Protein AF-A0A7S4N198-F1 (afdb_monomer_lite)

InterPro domains:
  IPR001278 Arginine-tRNA ligase [PTHR11956] (1-159)
  IPR014729 Rossmann-like alpha/beta/alpha sandwich fold [G3DSA:3.40.50.620] (1-160)
  IPR035684 Arginyl-tRNA synthetase, catalytic core domain [PF00750] (1-158)

Organism: NCBI:txid72548

Structure (mmCIF, N/CA/C/O backbone):
data_AF-A0A7S4N198-F1
#
_entry.id   AF-A0A7S4N198-F1
#
loop_
_atom_site.group_PDB
_atom_site.id
_atom_site.type_symbol
_atom_site.label_atom_id
_atom_site.label_alt_id
_atom_site.label_comp_id
_atom_site.label_asym_id
_atom_site.label_entity_id
_atom_site.label_seq_id
_atom_site.pdbx_PDB_ins_code
_atom_site.Cartn_x
_atom_site.Cartn_y
_atom_site.Cartn_z
_atom_site.occupancy
_atom_site.B_iso_or_equiv
_atom_site.auth_seq_id
_atom_site.auth_comp_id
_atom_site.auth_asym_id
_atom_site.auth_atom_id
_atom_site.pdbx_PDB_model_num
ATOM 1 N N . ASP A 1 1 ? 10.876 -10.807 -20.375 1.00 84.06 1 ASP A N 1
ATOM 2 C CA . ASP A 1 1 ? 10.892 -11.276 -18.979 1.00 84.06 1 ASP A CA 1
ATOM 3 C C . ASP A 1 1 ? 10.870 -10.056 -18.069 1.00 84.06 1 ASP A C 1
ATOM 5 O O . ASP A 1 1 ? 11.772 -9.226 -18.156 1.00 84.06 1 ASP A O 1
ATOM 9 N N . LEU A 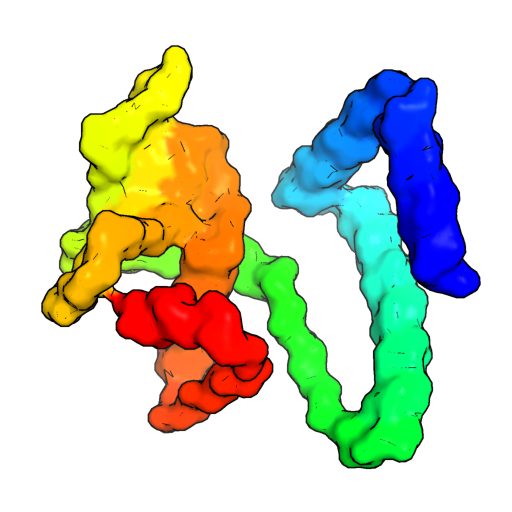1 2 ? 9.813 -9.916 -17.265 1.00 87.19 2 LEU A N 1
ATOM 10 C CA . LEU A 1 2 ? 9.607 -8.767 -16.384 1.00 87.19 2 LEU A CA 1
ATOM 11 C C . LEU A 1 2 ? 10.606 -8.741 -15.215 1.00 87.19 2 LEU A C 1
ATOM 13 O O . LEU A 1 2 ? 11.028 -7.664 -14.799 1.00 87.19 2 LEU A O 1
ATOM 17 N N . GLN A 1 3 ? 11.046 -9.905 -14.722 1.00 88.62 3 GLN A N 1
ATOM 18 C CA . GLN A 1 3 ? 12.033 -9.963 -13.639 1.00 88.62 3 GLN A CA 1
ATOM 19 C C . GLN A 1 3 ? 13.395 -9.448 -14.098 1.00 88.62 3 GLN A C 1
ATOM 21 O O . GLN A 1 3 ? 14.054 -8.704 -13.371 1.00 88.62 3 GLN A O 1
ATOM 26 N N . GLN A 1 4 ? 13.814 -9.815 -15.312 1.00 91.94 4 GLN A N 1
ATOM 27 C CA . GLN A 1 4 ? 15.054 -9.298 -15.878 1.00 91.94 4 GLN A CA 1
ATOM 28 C C . GLN A 1 4 ? 14.976 -7.784 -16.100 1.00 91.94 4 GLN A C 1
ATOM 30 O O . GLN A 1 4 ? 15.879 -7.074 -15.670 1.00 91.94 4 GLN A O 1
ATOM 35 N N . PHE A 1 5 ? 13.864 -7.292 -16.658 1.00 92.50 5 PHE A N 1
ATOM 36 C CA . PHE A 1 5 ? 13.633 -5.856 -16.838 1.00 92.50 5 PHE A CA 1
ATOM 37 C C . PHE A 1 5 ? 13.736 -5.080 -15.514 1.00 92.50 5 PHE A C 1
ATOM 39 O O . PHE A 1 5 ? 14.409 -4.054 -15.453 1.00 92.50 5 PHE A O 1
ATOM 46 N N . TYR A 1 6 ? 13.138 -5.599 -14.434 1.00 92.00 6 TYR A N 1
ATOM 47 C CA . TYR A 1 6 ? 13.246 -5.003 -13.100 1.00 92.00 6 TYR A CA 1
ATOM 48 C C . TYR A 1 6 ? 14.693 -4.967 -12.585 1.00 92.00 6 TYR A C 1
ATOM 50 O O . TYR A 1 6 ? 15.138 -3.940 -12.074 1.00 92.00 6 TYR A O 1
ATOM 58 N N . ARG A 1 7 ? 15.449 -6.064 -12.736 1.00 93.81 7 ARG A N 1
ATOM 59 C CA . ARG A 1 7 ? 16.858 -6.125 -12.305 1.00 93.81 7 ARG A CA 1
ATOM 60 C C . ARG A 1 7 ? 17.740 -5.146 -13.075 1.00 93.81 7 ARG A C 1
ATOM 62 O O . ARG A 1 7 ? 18.572 -4.480 -12.463 1.00 93.81 7 ARG A O 1
ATOM 69 N N . ASP A 1 8 ? 17.536 -5.040 -14.383 1.00 95.25 8 ASP A N 1
ATOM 70 C CA . ASP A 1 8 ? 18.296 -4.123 -15.231 1.00 95.25 8 ASP A CA 1
ATOM 71 C C . ASP A 1 8 ? 17.980 -2.666 -14.872 1.00 95.25 8 ASP A C 1
ATOM 73 O O . ASP A 1 8 ? 18.898 -1.873 -14.663 1.00 95.25 8 ASP A O 1
ATOM 77 N N . ALA A 1 9 ? 16.698 -2.329 -14.695 1.00 93.94 9 ALA A N 1
ATOM 78 C CA . ALA A 1 9 ? 16.278 -1.001 -14.253 1.00 93.94 9 ALA A CA 1
ATOM 79 C C . ALA A 1 9 ? 16.832 -0.650 -12.864 1.00 93.94 9 ALA A C 1
ATOM 81 O O . ALA A 1 9 ? 17.303 0.467 -12.657 1.00 93.94 9 ALA A O 1
ATOM 82 N N . LYS A 1 10 ? 16.832 -1.603 -11.922 1.00 94.12 10 LYS A N 1
ATOM 83 C CA . LYS A 1 10 ? 17.399 -1.409 -10.581 1.00 94.12 10 LYS A CA 1
ATOM 84 C C . LYS A 1 10 ? 18.898 -1.123 -10.635 1.00 94.12 10 LYS A C 1
ATOM 86 O O . LYS A 1 10 ? 19.364 -0.225 -9.945 1.00 94.12 10 LYS A O 1
ATOM 91 N N . LYS A 1 11 ? 19.638 -1.834 -11.486 1.00 95.94 11 LYS A N 1
ATOM 92 C CA . LYS A 1 11 ? 21.067 -1.581 -11.679 1.00 95.94 11 LYS A CA 1
ATOM 93 C C . LYS A 1 11 ? 21.325 -0.164 -12.197 1.00 95.94 11 LYS A C 1
ATOM 95 O O . LYS A 1 11 ? 22.145 0.544 -11.631 1.00 95.94 11 LYS A O 1
ATOM 100 N N . VAL A 1 12 ? 20.591 0.269 -13.225 1.00 96.00 12 VAL A N 1
ATOM 101 C CA . VAL A 1 12 ? 20.716 1.641 -13.751 1.00 96.00 12 VAL A CA 1
ATOM 102 C C . VAL A 1 12 ? 20.336 2.674 -12.685 1.00 96.00 12 VAL A C 1
ATOM 104 O O . VAL A 1 12 ? 21.009 3.688 -12.558 1.00 96.00 12 VAL A O 1
ATOM 107 N N . PHE A 1 13 ? 19.307 2.404 -11.879 1.00 95.38 13 PHE A N 1
ATOM 108 C CA . PHE A 1 13 ? 18.903 3.274 -10.773 1.00 95.38 13 PHE A CA 1
ATOM 109 C C . PHE A 1 13 ? 19.986 3.452 -9.703 1.00 95.38 13 PHE A C 1
ATOM 111 O O . PHE A 1 13 ? 20.104 4.538 -9.140 1.00 95.38 13 PHE A O 1
ATOM 118 N N . ASP A 1 14 ? 20.756 2.404 -9.413 1.00 93.81 14 ASP A N 1
ATOM 119 C CA . ASP A 1 14 ? 21.831 2.460 -8.420 1.00 93.81 14 ASP A CA 1
ATOM 120 C C . ASP A 1 14 ? 23.117 3.097 -8.984 1.00 93.81 14 ASP A C 1
ATOM 122 O O . ASP A 1 14 ? 23.843 3.754 -8.238 1.00 93.81 14 ASP A O 1
ATOM 126 N N . ASP A 1 15 ? 23.375 2.940 -10.288 1.00 96.06 15 ASP A N 1
ATOM 127 C CA . ASP A 1 15 ? 24.608 3.393 -10.949 1.00 96.06 15 ASP A CA 1
ATOM 128 C C . ASP A 1 15 ? 24.511 4.819 -11.552 1.00 96.06 15 ASP A C 1
ATOM 130 O O . ASP A 1 15 ? 25.542 5.471 -11.741 1.00 96.06 15 ASP A O 1
ATOM 134 N N . ASP A 1 16 ? 23.309 5.322 -11.870 1.00 96.62 16 ASP A N 1
ATOM 135 C CA . ASP A 1 16 ? 23.086 6.606 -12.559 1.00 96.62 16 ASP A CA 1
ATOM 136 C C . ASP A 1 16 ? 22.158 7.553 -11.767 1.00 96.62 16 ASP A C 1
ATOM 138 O O . ASP A 1 16 ? 20.934 7.399 -11.718 1.00 96.62 16 ASP A O 1
ATOM 142 N N . GLU A 1 17 ? 22.743 8.612 -11.197 1.00 95.62 17 GLU A N 1
ATOM 143 C CA . GLU A 1 17 ? 22.018 9.644 -10.442 1.00 95.62 17 GLU A CA 1
ATOM 144 C C . GLU A 1 17 ? 21.035 10.462 -11.303 1.00 95.62 17 GLU A C 1
ATOM 146 O O . GLU A 1 17 ? 20.002 10.919 -10.801 1.00 95.62 17 GLU A O 1
ATOM 151 N N . ALA A 1 18 ? 21.292 10.633 -12.606 1.00 96.00 18 ALA A N 1
ATOM 152 C CA . ALA A 1 18 ? 20.347 11.300 -13.501 1.00 96.00 18 ALA A CA 1
ATOM 153 C C . ALA A 1 18 ? 19.116 10.418 -13.739 1.00 96.00 18 ALA A C 1
ATOM 155 O O . ALA A 1 18 ? 17.985 10.905 -13.651 1.00 96.00 18 ALA A O 1
ATOM 156 N N . PHE A 1 19 ? 19.322 9.117 -13.966 1.00 95.50 19 PHE A N 1
ATOM 157 C CA . PHE A 1 19 ? 18.228 8.153 -14.077 1.00 95.50 19 PHE A CA 1
ATOM 158 C C . PHE A 1 19 ? 17.416 8.074 -12.783 1.00 95.50 19 PHE A C 1
ATOM 160 O O . PHE A 1 19 ? 16.188 8.102 -12.821 1.00 95.50 19 PHE A O 1
ATOM 167 N N . LYS A 1 20 ? 18.083 8.045 -11.629 1.00 95.12 20 LYS A N 1
ATOM 168 C CA . LYS A 1 20 ? 17.442 8.047 -10.311 1.00 95.12 20 LYS A CA 1
ATOM 169 C C . LYS A 1 20 ? 16.553 9.267 -10.094 1.00 95.12 20 LYS A C 1
ATOM 171 O O . LYS A 1 20 ? 15.417 9.124 -9.640 1.00 95.12 20 LYS A O 1
ATOM 176 N N . LYS A 1 21 ? 17.026 10.460 -10.470 1.00 94.81 21 LYS A N 1
ATOM 177 C CA . LYS A 1 21 ? 16.207 11.676 -10.422 1.00 94.81 21 LYS A CA 1
ATOM 178 C C . LYS A 1 21 ? 14.972 11.551 -11.318 1.00 94.81 21 LYS A C 1
ATOM 180 O O . LYS A 1 21 ? 13.871 11.847 -10.864 1.00 94.81 21 LYS A O 1
ATOM 185 N N . VAL A 1 22 ? 15.143 11.085 -12.557 1.00 94.81 22 VAL A N 1
ATOM 186 C CA . VAL A 1 22 ? 14.021 10.866 -13.485 1.00 94.81 22 VAL A CA 1
ATOM 187 C C . VAL A 1 22 ? 13.029 9.858 -12.907 1.00 94.81 22 VAL A C 1
ATOM 189 O O . VAL A 1 22 ? 11.836 10.127 -12.907 1.00 94.81 22 VAL A O 1
ATOM 192 N N . ALA A 1 23 ? 13.497 8.743 -12.348 1.00 94.12 23 ALA A N 1
ATOM 193 C CA . ALA A 1 23 ? 12.638 7.732 -11.739 1.00 94.12 23 ALA A CA 1
ATOM 194 C C . ALA A 1 23 ? 11.803 8.298 -10.577 1.00 94.12 23 ALA A C 1
ATOM 196 O O . ALA A 1 23 ? 10.610 8.012 -10.488 1.00 94.12 23 ALA A O 1
ATOM 197 N N . HIS A 1 24 ? 12.390 9.140 -9.719 1.00 91.38 24 HIS A N 1
ATOM 198 C CA . HIS A 1 24 ? 11.637 9.842 -8.675 1.00 91.38 24 HIS A CA 1
ATOM 199 C C . HIS A 1 24 ? 10.598 10.813 -9.253 1.00 91.38 24 HIS A C 1
ATOM 201 O O . HIS A 1 24 ? 9.455 10.821 -8.795 1.00 91.38 24 HIS A O 1
ATOM 207 N N . ASP A 1 25 ? 10.967 11.587 -10.276 1.00 92.75 25 ASP A N 1
ATOM 208 C CA . ASP A 1 25 ? 10.056 12.518 -10.947 1.00 92.75 25 ASP A CA 1
ATOM 209 C C . ASP A 1 25 ? 8.875 11.770 -11.613 1.00 92.75 25 ASP A C 1
ATOM 211 O O . ASP A 1 25 ? 7.732 12.224 -11.538 1.00 92.75 25 ASP A O 1
ATOM 215 N N . GLU A 1 26 ? 9.111 10.595 -12.208 1.00 93.94 26 GLU A N 1
ATOM 216 C CA . GLU A 1 26 ? 8.066 9.752 -12.813 1.00 93.94 26 GLU A CA 1
ATOM 217 C C . GLU A 1 26 ? 7.082 9.181 -11.780 1.00 93.94 26 GLU A C 1
ATOM 219 O O . GLU A 1 26 ? 5.884 9.101 -12.055 1.00 93.94 26 GLU A O 1
ATOM 224 N N . VAL A 1 27 ? 7.532 8.851 -10.563 1.00 90.31 27 VAL A N 1
ATOM 225 C CA . VAL A 1 27 ? 6.620 8.446 -9.474 1.00 90.31 27 VAL A CA 1
ATOM 226 C C . VAL A 1 27 ? 5.662 9.584 -9.123 1.00 90.31 27 VAL A C 1
ATOM 228 O O . VAL A 1 27 ? 4.458 9.355 -8.990 1.00 90.31 27 VAL A O 1
ATOM 231 N N . VAL A 1 28 ? 6.170 10.817 -9.032 1.00 87.88 28 VAL A N 1
ATOM 232 C CA . VAL A 1 28 ? 5.340 11.999 -8.755 1.00 87.88 28 VAL A CA 1
ATOM 233 C C . VAL A 1 28 ? 4.341 12.238 -9.887 1.00 87.88 28 VAL A C 1
ATOM 235 O O . VAL A 1 28 ? 3.171 12.504 -9.618 1.00 87.88 28 VAL A O 1
ATOM 238 N N . LYS A 1 29 ? 4.756 12.098 -11.152 1.00 91.88 29 LYS A N 1
ATOM 239 C CA . LYS A 1 29 ? 3.848 12.216 -12.305 1.00 91.88 29 LYS A CA 1
ATOM 240 C C . LYS A 1 29 ? 2.759 11.148 -12.297 1.00 91.88 29 LYS A C 1
ATOM 242 O O . LYS A 1 29 ? 1.590 11.474 -12.502 1.00 91.88 29 LYS A O 1
ATOM 247 N N . LEU A 1 30 ? 3.116 9.894 -12.018 1.00 92.06 30 LEU A N 1
ATOM 248 C CA . LEU A 1 30 ? 2.162 8.791 -11.925 1.00 92.06 30 LEU A CA 1
ATOM 249 C C . LEU A 1 30 ? 1.114 9.055 -10.833 1.00 92.06 30 LEU A C 1
ATOM 251 O O . LEU A 1 30 ? -0.086 8.937 -11.094 1.00 92.06 30 LEU A O 1
ATOM 255 N N . GLN A 1 31 ? 1.557 9.477 -9.645 1.00 84.19 31 GLN A N 1
ATOM 256 C CA . GLN A 1 31 ? 0.681 9.852 -8.528 1.00 84.19 31 GLN A CA 1
ATOM 257 C C . GLN A 1 31 ? -0.175 11.087 -8.846 1.00 84.19 31 GLN A C 1
ATOM 259 O O . GLN A 1 31 ? -1.354 11.123 -8.501 1.00 84.19 31 GLN A O 1
ATOM 264 N N . GLY A 1 32 ? 0.389 12.065 -9.559 1.00 85.44 32 GLY A N 1
ATOM 265 C CA . GLY A 1 32 ? -0.308 13.256 -10.053 1.00 85.44 32 GLY A CA 1
ATOM 266 C C . GLY A 1 32 ? -1.286 12.985 -11.200 1.00 85.44 32 GLY A C 1
ATOM 267 O O . GLY A 1 32 ? -2.015 13.883 -11.613 1.00 85.44 32 GLY A O 1
ATOM 268 N N . GLY A 1 33 ? -1.327 11.753 -11.704 1.00 88.31 33 GLY A N 1
ATOM 269 C CA . GLY A 1 33 ? -2.281 11.312 -12.707 1.00 88.31 33 GLY A CA 1
ATOM 270 C C . GLY A 1 33 ? -1.903 11.604 -14.153 1.00 88.31 33 GLY A C 1
ATOM 271 O O . GLY A 1 33 ? -2.779 11.606 -15.019 1.00 88.31 33 GLY A O 1
ATOM 272 N N . ASP A 1 34 ? -0.617 11.819 -14.423 1.00 94.75 34 ASP A N 1
ATOM 273 C CA . ASP A 1 34 ? -0.110 12.036 -15.772 1.00 94.75 34 ASP A CA 1
ATOM 274 C C . ASP A 1 34 ? -0.472 10.874 -16.712 1.00 94.75 34 ASP A C 1
ATOM 276 O O . ASP A 1 34 ? -0.235 9.699 -16.416 1.00 94.75 34 ASP A O 1
ATOM 280 N N . GLY A 1 35 ? -1.040 11.209 -17.872 1.00 94.38 35 GLY A N 1
ATOM 281 C CA . GLY A 1 35 ? -1.556 10.219 -18.816 1.00 94.38 35 GLY A CA 1
ATOM 282 C C . GLY A 1 35 ? -0.469 9.327 -19.417 1.00 94.38 35 GLY A C 1
ATOM 283 O O . GLY A 1 35 ? -0.697 8.132 -19.600 1.00 94.38 35 GLY A O 1
ATOM 284 N N . SER A 1 36 ? 0.721 9.874 -19.684 1.00 94.62 36 SER A N 1
ATOM 285 C CA . SER A 1 36 ? 1.828 9.101 -20.261 1.00 94.62 36 SER A CA 1
ATOM 286 C C . SER A 1 36 ? 2.426 8.123 -19.250 1.00 94.62 36 SER A C 1
ATOM 288 O O . SER A 1 36 ? 2.646 6.953 -19.569 1.00 94.62 36 SER A O 1
ATOM 290 N N . SER A 1 37 ? 2.567 8.571 -18.004 1.00 94.50 37 SER A N 1
ATOM 291 C CA . SER A 1 37 ? 3.048 7.768 -16.880 1.00 94.50 37 SER A CA 1
ATOM 292 C C . SER A 1 37 ? 2.069 6.636 -16.562 1.00 94.50 37 SER A C 1
ATOM 294 O O . SER A 1 37 ? 2.471 5.480 -16.428 1.00 94.50 37 SER A O 1
ATOM 296 N N . ARG A 1 38 ? 0.760 6.933 -16.519 1.00 93.69 38 ARG A N 1
ATOM 297 C CA . ARG A 1 38 ? -0.298 5.925 -16.325 1.00 93.69 38 ARG A CA 1
ATOM 298 C C . ARG A 1 38 ? -0.355 4.911 -17.459 1.00 93.69 38 ARG A C 1
ATOM 300 O O . ARG A 1 38 ? -0.560 3.729 -17.196 1.00 93.69 38 ARG A O 1
ATOM 307 N N . TYR A 1 39 ? -0.159 5.351 -18.701 1.00 95.31 39 TYR A N 1
ATOM 308 C CA . TYR A 1 39 ? -0.096 4.444 -19.843 1.00 95.31 39 TYR A CA 1
ATOM 309 C C . TYR A 1 39 ? 1.080 3.469 -19.707 1.00 95.31 39 TYR A C 1
ATOM 311 O O . TYR A 1 39 ? 0.878 2.259 -19.781 1.00 95.31 39 TYR A O 1
ATOM 319 N N . ALA A 1 40 ? 2.287 3.975 -19.436 1.00 94.94 40 ALA A N 1
ATOM 320 C CA . ALA A 1 40 ? 3.469 3.138 -19.236 1.00 94.94 40 ALA A CA 1
ATOM 321 C C . ALA A 1 40 ? 3.292 2.154 -18.065 1.00 94.94 40 ALA A C 1
ATOM 323 O O . ALA A 1 40 ? 3.588 0.967 -18.205 1.00 94.94 40 ALA A O 1
ATOM 324 N N . TRP A 1 41 ? 2.747 2.624 -16.940 1.00 95.38 41 TRP A N 1
ATOM 325 C CA . TRP A 1 41 ? 2.402 1.784 -15.792 1.00 95.38 41 TRP A CA 1
ATOM 326 C C . TRP A 1 41 ? 1.418 0.667 -16.164 1.00 95.38 41 TRP A C 1
ATOM 328 O O . TRP A 1 41 ? 1.670 -0.496 -15.853 1.00 95.38 41 TRP A O 1
ATOM 338 N N . GLY A 1 42 ? 0.349 0.993 -16.898 1.00 94.56 42 GLY A N 1
ATOM 339 C CA . GLY A 1 42 ? -0.640 0.013 -17.350 1.00 94.56 42 GLY A CA 1
ATOM 340 C C . GLY A 1 42 ? -0.015 -1.101 -18.190 1.00 94.56 42 GLY A C 1
ATOM 341 O O . GLY A 1 42 ? -0.277 -2.272 -17.941 1.00 94.56 42 GLY A O 1
ATOM 342 N N . GLN A 1 43 ? 0.898 -0.758 -19.106 1.00 95.12 43 GLN A N 1
ATOM 343 C CA . GLN A 1 43 ? 1.619 -1.753 -19.909 1.00 95.12 43 GLN A CA 1
ATOM 344 C C . GLN A 1 43 ? 2.478 -2.695 -19.052 1.00 95.12 43 GLN A C 1
ATOM 346 O O . GLN A 1 43 ? 2.517 -3.899 -19.306 1.00 95.12 43 GLN A O 1
ATOM 351 N N . ILE A 1 44 ? 3.146 -2.174 -18.018 1.00 94.56 44 ILE A N 1
ATOM 352 C CA . ILE A 1 44 ? 3.922 -2.995 -17.077 1.00 94.56 44 ILE A CA 1
ATOM 353 C C . ILE A 1 44 ? 2.993 -3.953 -16.318 1.00 94.56 44 ILE A C 1
ATOM 355 O O . ILE A 1 44 ? 3.296 -5.145 -16.203 1.00 94.56 44 ILE A O 1
ATOM 359 N N . CYS A 1 45 ? 1.851 -3.456 -15.837 1.00 94.69 45 CYS A N 1
ATOM 360 C CA . CYS A 1 45 ? 0.842 -4.272 -15.168 1.00 94.69 45 CYS A CA 1
ATOM 361 C C . CYS A 1 45 ? 0.286 -5.367 -16.084 1.00 94.69 45 CYS A C 1
ATOM 363 O O . CYS A 1 45 ? 0.187 -6.511 -15.652 1.00 94.69 45 CYS A O 1
ATOM 365 N N . ASP A 1 46 ? -0.013 -5.065 -17.346 1.00 94.50 46 ASP A N 1
ATOM 366 C CA . ASP A 1 46 ? -0.566 -6.036 -18.296 1.00 94.50 46 ASP A CA 1
ATOM 367 C C . ASP A 1 46 ? 0.414 -7.171 -18.606 1.00 94.50 46 ASP A C 1
ATOM 369 O O . ASP A 1 46 ? 0.024 -8.341 -18.661 1.00 94.50 46 ASP A O 1
ATOM 373 N N . VAL A 1 47 ? 1.707 -6.856 -18.733 1.00 94.56 47 VAL A N 1
ATOM 374 C CA . VAL A 1 47 ? 2.756 -7.878 -18.860 1.00 94.56 47 VAL A CA 1
ATOM 375 C C . VAL A 1 47 ? 2.820 -8.743 -17.599 1.00 94.56 47 VAL A C 1
ATOM 377 O O . VAL A 1 47 ? 2.908 -9.965 -17.701 1.00 94.56 47 VAL A O 1
ATOM 380 N N . SER A 1 48 ? 2.733 -8.132 -16.415 1.00 94.38 48 SER A N 1
ATOM 381 C CA . SER A 1 48 ? 2.721 -8.846 -15.133 1.00 94.38 48 SER A CA 1
ATOM 382 C C . SER A 1 48 ? 1.523 -9.799 -15.016 1.00 94.38 48 SER A C 1
ATOM 384 O O . SER A 1 48 ? 1.698 -10.981 -14.715 1.00 94.38 48 SER A O 1
ATOM 386 N N . ARG A 1 49 ? 0.315 -9.325 -15.349 1.00 94.62 49 ARG A N 1
ATOM 387 C CA . ARG A 1 49 ? -0.925 -10.122 -15.370 1.00 94.62 49 ARG A CA 1
ATOM 388 C C . ARG A 1 49 ? -0.809 -11.328 -16.289 1.00 94.62 49 ARG A C 1
ATOM 390 O O . ARG A 1 49 ? -1.156 -12.432 -15.883 1.00 94.62 49 ARG A O 1
ATOM 397 N N . CYS A 1 50 ? -0.264 -11.142 -17.494 1.00 93.25 50 CYS A N 1
ATOM 398 C CA . CYS A 1 50 ? -0.041 -12.240 -18.434 1.00 93.25 50 CYS A CA 1
ATOM 399 C C . CYS A 1 50 ? 0.861 -13.342 -17.855 1.00 93.25 50 CYS A C 1
ATOM 401 O O . CYS A 1 50 ? 0.645 -14.520 -18.138 1.00 93.25 50 CYS A O 1
ATOM 403 N N . GLU A 1 51 ? 1.883 -12.990 -17.071 1.00 92.94 51 GLU A N 1
ATOM 404 C CA . GLU A 1 51 ? 2.767 -13.978 -16.441 1.00 92.94 51 GLU A CA 1
ATOM 405 C C . GLU A 1 51 ? 2.114 -14.657 -15.230 1.00 92.94 51 GLU A C 1
ATOM 407 O O . GLU A 1 51 ? 2.223 -15.878 -15.087 1.00 92.94 51 GLU A O 1
ATOM 412 N N . PHE A 1 52 ? 1.386 -13.910 -14.395 1.00 94.06 52 PHE A N 1
ATOM 413 C CA . PHE A 1 52 ? 0.651 -14.478 -13.261 1.00 94.06 52 PHE A CA 1
ATOM 414 C C . PHE A 1 52 ? -0.490 -15.399 -13.696 1.00 94.06 52 PHE A C 1
ATOM 416 O O . PHE A 1 52 ? -0.665 -16.462 -13.102 1.00 94.06 52 PHE A O 1
ATOM 423 N N . GLU A 1 53 ? -1.200 -15.073 -14.777 1.00 94.81 53 GLU A N 1
ATOM 424 C CA . GLU A 1 53 ? -2.291 -15.903 -15.295 1.00 94.81 53 GLU A CA 1
ATOM 425 C C . GLU A 1 53 ? -1.808 -17.305 -15.689 1.00 94.81 53 GLU A C 1
ATOM 427 O O . GLU A 1 53 ? -2.487 -18.297 -15.435 1.00 94.81 53 GLU A O 1
ATOM 432 N N . LYS A 1 54 ? -0.579 -17.439 -16.207 1.00 95.06 54 LYS A N 1
ATOM 433 C CA . LYS A 1 54 ? 0.019 -18.761 -16.475 1.00 95.06 54 LYS A CA 1
ATOM 434 C C . LYS A 1 54 ? 0.165 -19.591 -15.198 1.00 95.06 54 LYS A C 1
ATOM 436 O O . LYS A 1 54 ? 0.057 -20.815 -15.252 1.00 95.06 54 LYS A O 1
ATOM 441 N N . ILE A 1 55 ? 0.452 -18.950 -14.065 1.00 96.06 55 ILE A N 1
ATOM 442 C CA . ILE A 1 55 ? 0.571 -19.610 -12.761 1.00 96.06 55 ILE A CA 1
ATOM 443 C C . ILE A 1 55 ? -0.822 -19.980 -12.249 1.00 96.06 55 ILE A C 1
ATOM 445 O O . ILE A 1 55 ? -1.038 -21.136 -11.886 1.00 96.06 55 ILE A O 1
ATOM 449 N N . TYR A 1 56 ? -1.767 -19.039 -12.273 1.00 97.06 56 TYR A N 1
ATOM 450 C CA . TYR A 1 56 ? -3.137 -19.262 -11.807 1.00 97.06 56 TYR A CA 1
ATOM 451 C C . TYR A 1 56 ? -3.841 -20.360 -12.601 1.00 97.06 56 TYR A C 1
ATOM 453 O O . TYR A 1 56 ? -4.353 -21.301 -12.000 1.00 97.06 56 TYR A O 1
ATOM 461 N N . SER A 1 57 ? -3.747 -20.330 -13.932 1.00 96.50 57 SER A N 1
ATOM 462 C CA . SER A 1 57 ? -4.281 -21.370 -14.816 1.00 96.50 57 SER A CA 1
ATOM 463 C C . SER A 1 57 ? -3.703 -22.759 -14.514 1.00 96.50 57 SER A C 1
ATOM 465 O O . SER A 1 57 ? -4.431 -23.747 -14.529 1.00 96.50 57 SER A O 1
ATOM 467 N N . ARG A 1 58 ? -2.403 -22.865 -14.197 1.00 97.75 58 ARG A N 1
ATOM 468 C CA . ARG A 1 58 ? -1.766 -24.150 -13.842 1.00 97.75 58 ARG A CA 1
ATOM 469 C C . ARG A 1 58 ? -2.206 -24.698 -12.488 1.00 97.75 58 ARG A C 1
ATOM 471 O O . ARG A 1 58 ? -2.130 -25.906 -12.286 1.00 97.75 58 ARG A O 1
ATOM 478 N N . LEU A 1 59 ? -2.581 -23.818 -11.567 1.00 98.00 59 LEU A N 1
ATOM 479 C CA . LEU A 1 59 ? -3.049 -24.167 -10.226 1.00 98.00 59 LEU A CA 1
ATOM 480 C C . LEU A 1 59 ? -4.581 -24.204 -10.134 1.00 98.00 59 LEU A C 1
ATOM 482 O O . LEU A 1 59 ? -5.107 -24.407 -9.046 1.00 98.00 59 LEU A O 1
ATOM 486 N N . GLU A 1 60 ? -5.280 -23.992 -11.255 1.00 97.62 60 GLU A N 1
ATOM 487 C CA . GLU A 1 60 ? -6.743 -23.889 -11.337 1.00 97.62 60 GLU A CA 1
ATOM 488 C C . GLU A 1 60 ? -7.334 -22.830 -10.384 1.00 97.62 60 GLU A C 1
ATOM 490 O O . GLU A 1 60 ? -8.446 -22.959 -9.868 1.00 97.62 60 GLU A O 1
ATOM 495 N N . VAL A 1 61 ? -6.587 -21.746 -10.165 1.00 97.12 61 VAL A N 1
ATOM 496 C CA . VAL A 1 61 ? -6.987 -20.613 -9.326 1.00 97.12 61 VAL A CA 1
ATOM 497 C C . VAL A 1 61 ? -7.734 -19.587 -10.173 1.00 97.12 61 VAL A C 1
ATOM 499 O O . VAL A 1 61 ? -7.298 -19.234 -11.265 1.00 97.12 61 VAL A O 1
ATOM 502 N N . LYS A 1 62 ? -8.847 -19.069 -9.648 1.00 94.88 62 LYS A N 1
ATOM 503 C CA . LYS A 1 62 ? -9.576 -17.933 -10.225 1.00 94.88 62 LYS A CA 1
ATOM 504 C C . LYS A 1 62 ? -9.502 -16.755 -9.269 1.00 94.88 62 LYS A C 1
ATOM 506 O O . LYS A 1 62 ? -9.831 -16.908 -8.095 1.00 94.88 62 LYS A O 1
ATOM 511 N N . LEU A 1 63 ? -9.085 -15.602 -9.778 1.00 93.81 63 LEU A N 1
ATOM 512 C CA . LEU A 1 63 ? -8.918 -14.377 -9.006 1.00 93.81 63 LEU A CA 1
ATOM 513 C C . LEU A 1 63 ? -9.520 -13.197 -9.765 1.00 93.81 63 LEU A C 1
ATOM 515 O O . LEU A 1 63 ? -9.383 -13.097 -10.981 1.00 93.81 63 LEU A O 1
ATOM 519 N N . GLU A 1 64 ? -10.162 -12.303 -9.022 1.00 94.19 64 GLU A N 1
ATOM 520 C CA . GLU A 1 64 ? -10.508 -10.963 -9.482 1.00 94.19 64 GLU A CA 1
ATOM 521 C C . GLU A 1 64 ? -9.494 -9.995 -8.868 1.00 94.19 64 GLU A C 1
ATOM 523 O O . GLU A 1 64 ? -9.373 -9.893 -7.646 1.00 94.19 64 GLU A O 1
ATOM 528 N N . GLU A 1 65 ? -8.698 -9.342 -9.714 1.00 93.94 65 GLU A N 1
ATOM 529 C CA . GLU A 1 65 ? -7.647 -8.437 -9.255 1.00 93.94 65 GLU A CA 1
ATOM 530 C C . GLU A 1 65 ? -8.242 -7.092 -8.828 1.00 93.94 65 GLU A C 1
ATOM 532 O O . GLU A 1 65 ? -8.760 -6.340 -9.651 1.00 93.94 65 GLU A O 1
ATOM 537 N N . VAL A 1 66 ? -8.075 -6.749 -7.549 1.00 95.19 66 VAL A N 1
ATOM 538 C CA . VAL A 1 66 ? -8.324 -5.400 -7.024 1.00 95.19 66 VAL A CA 1
ATOM 539 C C . VAL A 1 66 ? -7.068 -4.923 -6.298 1.00 95.19 66 VAL A C 1
ATOM 541 O O . VAL A 1 66 ? -6.903 -5.137 -5.096 1.00 95.19 66 VAL A O 1
ATOM 544 N N . GLY A 1 67 ? -6.144 -4.331 -7.058 1.00 93.50 67 GLY A N 1
ATOM 545 C CA . GLY A 1 67 ? -4.860 -3.853 -6.539 1.00 93.50 67 GLY A CA 1
ATOM 546 C C . GLY A 1 67 ? -4.968 -2.567 -5.714 1.00 93.50 67 GLY A C 1
ATOM 547 O O . GLY A 1 67 ? -5.961 -1.848 -5.785 1.00 93.50 67 GLY A O 1
ATOM 548 N N . GLU A 1 68 ? -3.898 -2.226 -4.991 1.00 93.69 68 GLU A N 1
ATOM 549 C CA . GLU A 1 68 ? -3.823 -1.042 -4.115 1.00 93.69 68 GLU A CA 1
ATOM 550 C C . GLU A 1 68 ? -4.235 0.260 -4.814 1.00 93.69 68 GLU A C 1
ATOM 552 O O . GLU A 1 68 ? -4.955 1.081 -4.253 1.00 93.69 68 GLU A O 1
ATOM 557 N N . SER A 1 69 ? -3.8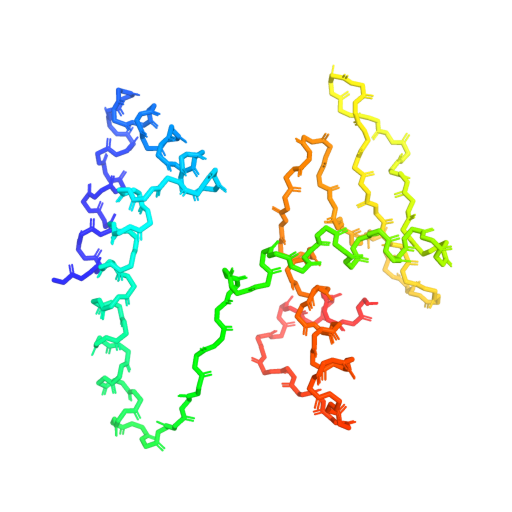38 0.407 -6.084 1.00 92.19 69 SER A N 1
ATOM 558 C CA . SER A 1 69 ? -4.133 1.592 -6.896 1.00 92.19 69 SER A CA 1
ATOM 559 C C . SER A 1 69 ? -5.625 1.921 -7.015 1.00 92.19 69 SER A C 1
ATOM 561 O O . SER A 1 69 ? -5.965 3.091 -7.177 1.00 92.19 69 SER A O 1
ATOM 563 N N . PHE A 1 70 ? -6.508 0.921 -6.892 1.00 95.00 70 PHE A N 1
ATOM 564 C CA . PHE A 1 70 ? -7.958 1.111 -6.895 1.00 95.00 70 PHE A CA 1
ATOM 565 C C . PHE A 1 70 ? -8.426 1.954 -5.701 1.00 95.00 70 PHE A C 1
ATOM 567 O O . PHE A 1 70 ? -9.332 2.774 -5.828 1.00 95.00 70 PHE A O 1
ATOM 574 N N . TYR A 1 71 ? -7.784 1.792 -4.542 1.00 95.69 71 TYR A N 1
ATOM 575 C CA . TYR A 1 71 ? -8.210 2.432 -3.301 1.00 95.69 71 TYR A CA 1
ATOM 576 C C . TYR A 1 71 ? -7.699 3.870 -3.153 1.00 95.69 71 TYR A C 1
ATOM 578 O O . TYR A 1 71 ? -8.190 4.596 -2.290 1.00 95.69 71 TYR A O 1
ATOM 586 N N . ASN A 1 72 ? -6.770 4.319 -4.005 1.00 92.19 72 ASN A N 1
ATOM 587 C CA . ASN A 1 72 ? -6.133 5.639 -3.910 1.00 92.19 72 ASN A CA 1
ATOM 588 C C . ASN A 1 72 ? -7.134 6.802 -3.816 1.00 92.19 72 ASN A C 1
ATOM 590 O O . ASN A 1 72 ? -6.914 7.745 -3.057 1.00 92.19 72 ASN A O 1
ATOM 594 N N . GLU A 1 73 ? -8.238 6.737 -4.562 1.00 92.69 73 GLU A N 1
ATOM 595 C CA . GLU A 1 73 ? -9.270 7.783 -4.560 1.00 92.69 73 GLU A CA 1
ATOM 596 C C . GLU A 1 73 ? -10.123 7.773 -3.279 1.00 92.69 73 GLU A C 1
ATOM 598 O O . GLU A 1 73 ? -10.643 8.813 -2.871 1.00 92.69 73 GLU A O 1
ATOM 603 N N . TYR A 1 74 ? -10.222 6.625 -2.604 1.00 95.56 74 TYR A N 1
ATOM 604 C CA . TYR A 1 74 ? -10.999 6.454 -1.375 1.00 95.56 74 TYR A CA 1
ATOM 605 C C . TYR A 1 74 ? -10.221 6.881 -0.127 1.00 95.56 74 TYR A C 1
ATOM 607 O O . TYR A 1 74 ? -10.830 7.375 0.826 1.00 95.56 74 TYR A O 1
ATOM 615 N N . ILE A 1 75 ? -8.886 6.751 -0.130 1.00 95.38 75 ILE A N 1
ATOM 616 C CA . ILE A 1 75 ? -8.033 7.040 1.037 1.00 95.38 75 ILE A CA 1
ATOM 617 C C . ILE A 1 75 ? -8.337 8.418 1.661 1.00 95.38 75 ILE A C 1
ATOM 619 O O . ILE A 1 75 ? -8.599 8.466 2.866 1.00 95.38 75 ILE A O 1
ATOM 623 N N . PRO A 1 76 ? -8.386 9.544 0.913 1.00 94.50 76 PRO A N 1
ATOM 624 C CA . PRO A 1 76 ? -8.651 10.849 1.521 1.00 94.50 76 PRO A CA 1
ATOM 625 C C . PRO A 1 76 ? -10.027 10.944 2.196 1.00 94.50 76 PRO A C 1
ATOM 627 O O . PRO A 1 76 ? -10.177 11.660 3.189 1.00 94.50 76 PRO A O 1
ATOM 630 N N . GLY A 1 77 ? -11.035 10.251 1.657 1.00 95.81 77 GLY A N 1
ATOM 631 C CA . GLY A 1 77 ? -12.383 10.195 2.223 1.00 95.81 77 GLY A CA 1
ATOM 632 C C . GLY A 1 77 ? -12.423 9.387 3.516 1.00 95.81 77 GLY A C 1
ATOM 633 O O . GLY A 1 77 ? -12.938 9.865 4.526 1.00 95.81 77 GLY A O 1
ATOM 634 N N . VAL A 1 78 ? -11.795 8.212 3.511 1.00 96.00 78 VAL A N 1
ATOM 635 C CA . VAL A 1 78 ? -11.723 7.318 4.674 1.00 96.00 78 VAL A CA 1
ATOM 636 C C . VAL A 1 78 ? -10.948 7.962 5.821 1.00 96.00 78 VAL A C 1
ATOM 638 O O . VAL A 1 78 ? -11.435 7.994 6.949 1.00 96.00 78 VAL A O 1
ATOM 641 N N . VAL A 1 79 ? -9.792 8.572 5.540 1.00 94.62 79 VAL A N 1
ATOM 642 C CA . VAL A 1 79 ? -9.014 9.302 6.556 1.00 94.62 79 VAL A CA 1
ATOM 643 C C . VAL A 1 79 ? -9.841 10.426 7.175 1.00 94.62 79 VAL A C 1
ATOM 645 O O . VAL A 1 79 ? -9.844 10.583 8.394 1.00 94.62 79 VAL A O 1
ATOM 648 N N . ARG A 1 80 ? -10.563 11.203 6.359 1.00 94.62 80 ARG A N 1
ATOM 649 C CA . ARG A 1 80 ? -11.421 12.289 6.853 1.00 94.62 80 ARG A CA 1
ATOM 650 C C . ARG A 1 80 ? -12.525 11.757 7.760 1.00 94.62 80 ARG A C 1
ATOM 652 O O . ARG A 1 80 ? -12.708 12.289 8.849 1.00 94.62 80 ARG A O 1
ATOM 659 N N . HIS A 1 81 ? -13.197 10.687 7.346 1.00 94.12 81 HIS A N 1
ATOM 660 C CA . HIS A 1 81 ? -14.239 10.055 8.144 1.00 94.12 81 HIS A CA 1
ATOM 661 C C . HIS A 1 81 ? -13.710 9.601 9.513 1.00 94.12 81 HIS A C 1
ATOM 663 O O . HIS A 1 81 ? -14.316 9.902 10.539 1.00 94.12 81 HIS A O 1
ATOM 669 N N . LEU A 1 82 ? -12.534 8.965 9.548 1.00 92.94 82 LEU A N 1
ATOM 670 C CA . LEU A 1 82 ? -11.885 8.525 10.790 1.00 92.94 82 LEU A CA 1
ATOM 671 C C . LEU A 1 82 ? -11.540 9.696 11.723 1.00 92.94 82 LEU A C 1
ATOM 673 O O . LEU A 1 82 ? -11.587 9.542 12.943 1.00 92.94 82 LEU A O 1
ATOM 677 N N . GLN A 1 83 ? -11.221 10.871 11.174 1.00 92.94 83 GLN A N 1
ATOM 678 C CA . GLN A 1 83 ? -11.020 12.088 11.966 1.00 92.94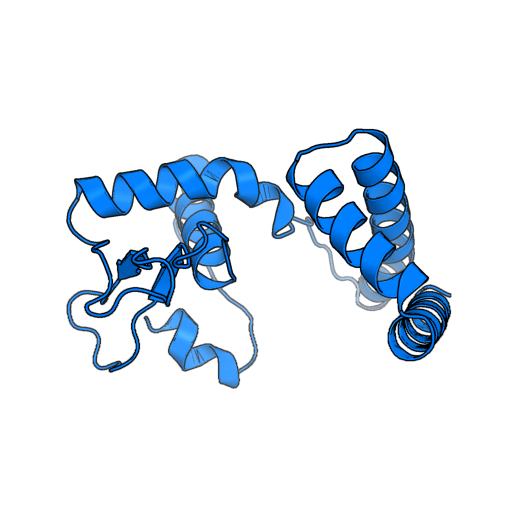 83 GLN A CA 1
ATOM 679 C C . GLN A 1 83 ? -12.341 12.643 12.513 1.00 92.94 83 GLN A C 1
ATOM 681 O O . GLN A 1 83 ? -12.396 13.048 13.671 1.00 92.94 83 GLN A O 1
ATOM 686 N N . GLU A 1 84 ? -13.405 12.652 11.707 1.00 94.44 84 GLU A N 1
ATOM 687 C CA . GLU A 1 84 ? -14.729 13.161 12.096 1.00 94.44 84 GLU A CA 1
ATOM 688 C C . GLU A 1 84 ? -15.337 12.372 13.262 1.00 94.44 84 GLU A C 1
ATOM 690 O O . GLU A 1 84 ? -15.957 12.961 14.146 1.00 94.44 84 GLU A O 1
ATOM 695 N N . ILE A 1 85 ? -15.106 11.058 13.305 1.00 93.31 85 ILE A N 1
ATOM 696 C CA . ILE A 1 85 ? -15.541 10.196 14.416 1.00 93.31 85 ILE A CA 1
ATOM 697 C C . ILE A 1 85 ? -14.536 10.149 15.581 1.00 93.31 85 ILE A C 1
ATOM 699 O O . ILE A 1 85 ? -14.754 9.428 16.552 1.00 93.31 85 ILE A O 1
ATOM 703 N N . GLY A 1 86 ? -13.438 10.906 15.499 1.00 91.62 86 GLY A N 1
ATOM 704 C CA . GLY A 1 86 ? -12.452 11.050 16.573 1.00 91.62 86 GLY A CA 1
ATOM 705 C C . GLY A 1 86 ? -11.483 9.876 16.753 1.00 91.62 86 GLY A C 1
ATOM 706 O O . GLY A 1 86 ? -10.825 9.809 17.789 1.00 91.62 86 GLY A O 1
ATOM 707 N N . LEU A 1 87 ? -11.370 8.964 15.780 1.00 92.06 87 LEU A N 1
ATOM 708 C CA . LEU A 1 87 ? -10.421 7.842 15.830 1.00 92.06 87 LEU A CA 1
ATOM 709 C C . LEU A 1 87 ? -9.027 8.213 15.310 1.00 92.06 87 LEU A C 1
ATOM 711 O O . LEU A 1 87 ? -8.026 7.739 15.845 1.00 92.06 87 LEU A O 1
ATOM 715 N N . ALA A 1 88 ? -8.951 9.060 14.281 1.00 93.81 88 ALA A N 1
ATOM 716 C CA . ALA A 1 88 ? -7.685 9.545 13.738 1.00 93.81 88 ALA A CA 1
ATOM 717 C C . ALA A 1 88 ? -7.313 10.912 14.327 1.00 93.81 88 ALA A C 1
ATOM 719 O O . ALA A 1 88 ? -8.087 11.870 14.250 1.00 93.81 88 ALA A O 1
ATOM 720 N N . LYS A 1 89 ? -6.093 11.022 14.859 1.00 93.69 89 LYS A N 1
ATOM 721 C CA . LYS A 1 89 ? -5.530 12.254 15.436 1.00 93.69 89 LYS A CA 1
ATOM 722 C C . LYS A 1 89 ? -4.145 12.554 14.867 1.00 93.69 89 LYS A C 1
ATOM 724 O O . LYS A 1 89 ? -3.544 11.709 14.213 1.00 93.69 89 LYS A O 1
ATOM 729 N N . ASN A 1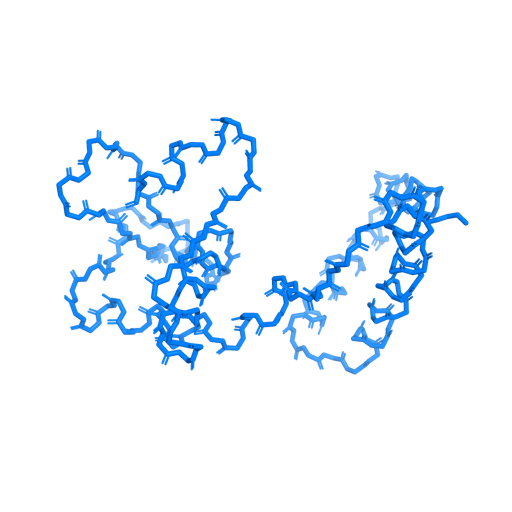 90 ? -3.631 13.754 15.119 1.00 94.19 90 ASN A N 1
ATOM 730 C CA . ASN A 1 90 ? -2.234 14.056 14.817 1.00 94.19 90 ASN A CA 1
ATOM 731 C C . ASN A 1 90 ? -1.307 13.250 15.739 1.00 94.19 90 ASN A C 1
ATOM 733 O O . ASN A 1 90 ? -1.648 13.008 16.899 1.00 94.19 90 ASN A O 1
ATOM 737 N N . ALA A 1 91 ? -0.150 12.851 15.215 1.00 92.94 91 ALA A N 1
ATOM 738 C CA . ALA A 1 91 ? 0.952 12.330 16.011 1.00 92.94 91 ALA A CA 1
ATOM 739 C C . ALA A 1 91 ? 1.450 13.379 17.014 1.00 92.94 91 ALA A C 1
ATOM 741 O O . ALA A 1 91 ? 1.205 14.574 16.843 1.00 92.94 91 ALA A O 1
ATOM 742 N N . ASP A 1 92 ? 2.151 12.928 18.051 1.00 90.31 92 ASP A N 1
ATOM 743 C CA . ASP A 1 92 ? 2.629 13.819 19.111 1.00 90.31 92 ASP A CA 1
ATOM 744 C C . ASP A 1 92 ? 3.815 14.680 18.640 1.00 90.31 92 ASP A C 1
ATOM 746 O O . ASP A 1 92 ? 3.925 15.847 19.018 1.00 90.31 92 ASP A O 1
ATOM 750 N N . GLU A 1 93 ? 4.666 14.135 17.765 1.00 89.50 93 GLU A N 1
ATOM 751 C CA . GLU A 1 93 ? 5.838 14.826 17.221 1.00 89.50 93 GLU A CA 1
ATOM 752 C C . GLU A 1 93 ? 5.650 15.200 15.738 1.00 89.50 93 GLU A C 1
ATOM 754 O O . GLU A 1 93 ? 5.176 14.376 14.944 1.00 89.50 93 GLU A O 1
ATOM 759 N N . PRO A 1 94 ? 6.021 16.432 15.337 1.00 91.31 94 PRO A N 1
ATOM 760 C CA . PRO A 1 94 ? 6.053 16.822 13.937 1.00 91.31 94 PRO A CA 1
ATOM 761 C C . PRO A 1 94 ? 7.341 16.358 13.247 1.00 91.31 94 PRO A C 1
ATOM 763 O O . PRO A 1 94 ? 8.356 16.072 13.882 1.00 91.31 94 PRO A O 1
ATOM 766 N N . ASP A 1 95 ? 7.332 16.372 11.917 1.00 88.19 95 ASP A N 1
ATOM 767 C CA . ASP A 1 95 ? 8.556 16.265 11.130 1.00 88.19 95 ASP A CA 1
ATOM 768 C C . ASP A 1 95 ? 9.410 17.544 11.182 1.00 88.19 95 ASP A C 1
ATOM 770 O O . ASP A 1 95 ? 9.040 18.565 11.767 1.00 88.19 95 ASP A O 1
ATOM 774 N N . SER A 1 96 ? 10.569 17.511 10.519 1.00 88.50 96 SER A N 1
ATOM 775 C CA . SER A 1 96 ? 11.502 18.644 10.442 1.00 88.50 96 SER A CA 1
ATOM 776 C C . SER A 1 96 ? 10.917 19.909 9.801 1.00 88.50 96 SER A C 1
ATOM 778 O O . SER A 1 96 ? 11.483 20.989 9.967 1.00 88.50 96 SER A O 1
ATOM 780 N N . ALA A 1 97 ? 9.792 19.798 9.088 1.00 88.94 97 ALA A N 1
ATOM 781 C CA . ALA A 1 97 ? 9.059 20.908 8.488 1.00 88.94 97 ALA A CA 1
ATOM 782 C C . ALA A 1 97 ? 7.843 21.349 9.331 1.00 88.94 97 ALA A C 1
ATOM 784 O O . ALA A 1 97 ? 7.071 22.200 8.887 1.00 88.94 97 ALA A O 1
ATOM 785 N N . GLY A 1 98 ? 7.659 20.798 10.536 1.00 88.88 98 GLY A N 1
ATOM 786 C CA . GLY A 1 98 ? 6.561 21.149 11.438 1.00 88.88 98 GLY A CA 1
ATOM 787 C C . GLY A 1 98 ? 5.219 20.496 11.087 1.00 88.88 98 GLY A C 1
ATOM 788 O O . GLY A 1 98 ? 4.181 20.954 11.567 1.00 88.88 98 GLY A O 1
ATOM 789 N N . ARG A 1 99 ? 5.208 19.460 10.238 1.00 90.44 99 ARG A N 1
ATOM 790 C CA . ARG A 1 99 ? 3.986 18.763 9.805 1.00 90.44 99 ARG A CA 1
ATOM 791 C C . ARG A 1 99 ? 3.765 17.507 10.636 1.00 90.44 99 ARG A C 1
ATOM 793 O O . ARG A 1 99 ? 4.713 16.804 10.964 1.00 90.44 99 ARG A O 1
ATOM 800 N N . TYR A 1 100 ? 2.509 17.188 10.923 1.00 92.88 100 TYR A N 1
ATOM 801 C CA . TYR A 1 100 ? 2.150 16.031 11.741 1.00 92.88 100 TYR A CA 1
ATOM 802 C C . TYR A 1 100 ? 1.616 14.895 10.876 1.00 92.88 100 TYR A C 1
ATOM 804 O O . TYR A 1 100 ? 0.802 15.118 9.978 1.00 92.88 100 TYR A O 1
ATOM 812 N N . ALA A 1 101 ? 2.045 13.670 11.177 1.00 94.44 101 ALA A N 1
ATOM 813 C CA . ALA A 1 101 ? 1.386 12.477 10.664 1.00 94.44 101 ALA A CA 1
ATOM 814 C C . ALA A 1 101 ? -0.008 12.327 11.296 1.00 94.44 101 ALA A C 1
ATOM 816 O O . ALA A 1 101 ? -0.243 12.797 12.411 1.00 94.44 101 ALA A O 1
ATOM 817 N N . LYS A 1 102 ? -0.927 11.655 10.603 1.00 94.75 102 LYS A N 1
ATOM 818 C CA . LYS A 1 102 ? -2.226 11.250 11.151 1.00 94.75 102 LYS A CA 1
ATOM 819 C C . LYS A 1 102 ? -2.159 9.791 11.556 1.00 94.75 102 LYS A C 1
ATOM 821 O O . LYS A 1 102 ? -1.821 8.941 10.731 1.00 94.75 102 LYS A O 1
ATOM 826 N N . ILE A 1 103 ? -2.504 9.523 12.808 1.00 95.31 103 ILE A N 1
ATOM 827 C CA . ILE A 1 103 ? -2.356 8.219 13.435 1.00 95.31 103 ILE A CA 1
ATOM 828 C C . ILE A 1 103 ? -3.643 7.747 14.107 1.00 95.31 103 ILE A C 1
ATOM 830 O O . ILE A 1 103 ? -4.468 8.561 14.534 1.00 95.31 103 ILE A O 1
ATOM 834 N N . ILE A 1 104 ? -3.789 6.429 14.217 1.00 93.31 104 ILE A N 1
ATOM 835 C CA . ILE A 1 104 ? -4.902 5.759 14.890 1.00 93.31 104 ILE A CA 1
ATOM 836 C C . ILE A 1 104 ? -4.339 4.811 15.940 1.00 93.31 104 ILE A C 1
ATOM 838 O O . ILE A 1 104 ? -3.465 3.996 15.651 1.00 93.31 104 ILE A O 1
ATOM 842 N N . PHE A 1 105 ? -4.887 4.908 17.147 1.00 90.38 105 PHE A N 1
ATOM 843 C CA . PHE A 1 105 ? -4.742 3.892 18.182 1.00 90.38 105 PHE A CA 1
ATOM 844 C C . PHE A 1 105 ? -6.089 3.183 18.313 1.00 90.38 105 PHE A C 1
ATOM 846 O O . PHE A 1 105 ? -7.026 3.787 18.848 1.00 90.38 105 PHE A O 1
ATOM 853 N N . PRO A 1 106 ? -6.224 1.952 17.796 1.00 85.00 106 PRO A N 1
ATOM 854 C CA . PRO A 1 106 ? -7.490 1.241 17.851 1.00 85.00 106 PRO A CA 1
ATOM 855 C C . PRO A 1 106 ? -7.962 1.091 19.309 1.00 85.00 106 PRO A C 1
ATOM 857 O O . PRO A 1 106 ? -7.165 0.723 20.181 1.00 85.00 106 PRO A O 1
ATOM 860 N N . PRO A 1 107 ? -9.232 1.408 19.625 1.00 83.12 107 PRO A N 1
ATOM 861 C CA . PRO A 1 107 ? -9.729 1.329 20.993 1.00 83.12 107 PRO A CA 1
ATOM 862 C C . PRO A 1 107 ? -9.578 -0.081 21.574 1.00 83.12 107 PRO A C 1
ATOM 864 O O . PRO A 1 107 ? -10.078 -1.051 21.015 1.00 83.12 107 PRO A O 1
ATOM 867 N N . GLY A 1 108 ? -8.908 -0.196 22.722 1.00 81.25 108 GLY A N 1
ATOM 868 C CA . GLY A 1 108 ? -8.670 -1.490 23.372 1.00 81.25 108 GLY A CA 1
ATOM 869 C C . GLY A 1 108 ? -7.509 -2.300 22.786 1.00 81.25 108 GLY A C 1
ATOM 870 O O . GLY A 1 108 ? -7.248 -3.403 23.270 1.00 81.25 108 GLY A O 1
ATOM 871 N N . SER A 1 109 ? -6.788 -1.754 21.803 1.00 82.06 109 SER A N 1
ATOM 872 C CA . SER A 1 109 ? -5.548 -2.339 21.305 1.00 82.06 109 SER A CA 1
ATOM 873 C C . SER A 1 109 ? -4.483 -2.401 22.402 1.00 82.06 109 SER A C 1
ATOM 875 O O . SER A 1 109 ? -4.318 -1.473 23.195 1.00 82.06 109 SER A O 1
ATOM 877 N N . LYS A 1 110 ? -3.749 -3.518 22.440 1.00 79.88 110 LYS A N 1
ATOM 878 C CA . LYS A 1 110 ? -2.560 -3.700 23.291 1.00 79.88 110 LYS A CA 1
ATOM 879 C C . LYS A 1 110 ? -1.268 -3.297 22.580 1.00 79.88 110 LYS A C 1
ATOM 881 O O . LYS A 1 110 ? -0.194 -3.428 23.160 1.00 79.88 110 LYS A O 1
ATOM 886 N N . HIS A 1 111 ? -1.366 -2.879 21.323 1.00 81.00 111 HIS A N 1
ATOM 887 C CA . HIS A 1 111 ? -0.219 -2.523 20.510 1.00 81.00 111 HIS A CA 1
ATOM 888 C C . HIS A 1 111 ? 0.257 -1.115 20.870 1.00 81.00 111 HIS A C 1
ATOM 890 O O . HIS A 1 111 ? -0.534 -0.182 20.987 1.00 81.00 111 HIS A O 1
ATOM 896 N N . GLU A 1 112 ? 1.569 -0.972 21.036 1.00 81.25 112 GLU A N 1
ATOM 897 C CA . GLU A 1 112 ? 2.207 0.313 21.344 1.00 81.25 112 GLU A CA 1
ATOM 898 C C . GLU A 1 112 ? 2.361 1.192 20.095 1.00 81.25 112 GLU A C 1
ATOM 900 O O . GLU A 1 112 ? 2.414 2.416 20.195 1.00 81.25 112 GLU A O 1
ATOM 905 N N . ASN A 1 113 ? 2.400 0.569 18.914 1.00 87.12 113 ASN A N 1
ATOM 906 C CA . ASN A 1 113 ? 2.565 1.264 17.646 1.00 87.12 113 ASN A CA 1
ATOM 907 C C . ASN A 1 113 ? 1.199 1.625 17.050 1.00 87.12 113 ASN A C 1
ATOM 909 O O . ASN A 1 113 ? 0.339 0.747 16.943 1.00 87.12 113 ASN A O 1
ATOM 913 N N . PRO A 1 114 ? 0.995 2.884 16.632 1.00 90.88 114 PRO A N 1
ATOM 914 C CA . PRO A 1 114 ? -0.220 3.273 15.942 1.00 90.88 114 PRO A CA 1
ATOM 915 C C . PRO A 1 114 ? -0.188 2.876 14.464 1.00 90.88 114 PRO A C 1
ATOM 917 O O . PRO A 1 114 ? 0.881 2.736 13.870 1.00 90.88 114 PRO A O 1
ATOM 920 N N . LEU A 1 115 ? -1.369 2.843 13.847 1.00 93.19 115 LEU A N 1
ATOM 921 C CA . LEU A 1 115 ? -1.492 2.895 12.390 1.00 93.19 115 LEU A CA 1
ATOM 922 C C . LEU A 1 115 ? -1.245 4.328 11.912 1.00 93.19 115 LEU A C 1
ATOM 924 O O . LEU A 1 115 ? -1.831 5.269 12.454 1.00 93.19 115 LEU A O 1
ATOM 928 N N . ILE A 1 116 ? -0.425 4.510 10.881 1.00 94.62 116 ILE A N 1
ATOM 929 C CA . ILE A 1 116 ? -0.121 5.804 10.261 1.00 94.62 116 ILE A CA 1
ATOM 930 C C . ILE A 1 116 ? -0.929 5.939 8.969 1.00 94.62 116 ILE A C 1
ATOM 932 O O . ILE A 1 116 ? -0.466 5.639 7.869 1.00 94.62 116 ILE A O 1
ATOM 936 N N . VAL A 1 117 ? -2.151 6.460 9.085 1.00 94.38 117 VAL A N 1
ATOM 937 C CA . VAL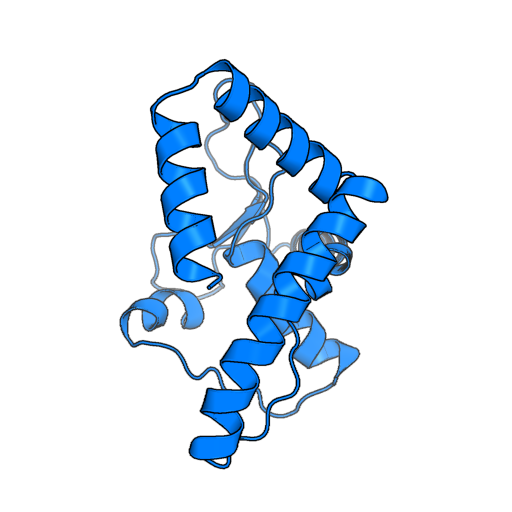 A 1 117 ? -3.063 6.614 7.939 1.00 94.38 117 VAL A CA 1
ATOM 938 C C . VAL A 1 117 ? -2.711 7.790 7.025 1.00 94.38 117 VAL A C 1
ATOM 940 O O . VAL A 1 117 ? -3.205 7.873 5.900 1.00 94.38 117 VAL A O 1
ATOM 943 N N . THR A 1 118 ? -1.858 8.716 7.463 1.00 94.94 118 THR A N 1
ATOM 944 C CA . THR A 1 118 ? -1.243 9.737 6.597 1.00 94.94 118 THR A CA 1
ATOM 945 C C . THR A 1 118 ? 0.116 10.119 7.165 1.00 94.94 118 THR A C 1
ATOM 947 O O . THR A 1 118 ? 0.218 10.455 8.344 1.00 94.94 118 THR A O 1
ATOM 950 N N . LYS A 1 119 ? 1.162 10.097 6.341 1.00 92.88 119 LYS A N 1
ATOM 951 C CA . LYS A 1 119 ? 2.503 10.548 6.736 1.00 92.88 119 LYS A CA 1
ATOM 952 C C . LYS A 1 119 ? 2.538 12.068 6.910 1.00 92.88 119 LYS A C 1
ATOM 954 O O . LYS A 1 119 ? 1.666 12.784 6.422 1.00 92.88 119 LYS A O 1
ATOM 959 N N . SER A 1 120 ? 3.564 12.580 7.585 1.00 90.12 120 SER A N 1
ATOM 960 C CA . SER A 1 120 ? 3.724 14.025 7.811 1.00 90.12 120 SER A CA 1
ATOM 961 C C . SER A 1 120 ? 3.890 14.825 6.511 1.00 90.12 120 SER A C 1
ATOM 963 O O . SER A 1 120 ? 3.481 15.980 6.432 1.00 90.12 120 SER A O 1
ATOM 965 N N . ASP A 1 121 ? 4.433 14.205 5.462 1.00 86.56 121 ASP A N 1
ATOM 966 C CA . ASP A 1 121 ? 4.561 14.787 4.125 1.00 86.56 121 ASP A CA 1
ATOM 967 C C . ASP A 1 121 ? 3.265 14.754 3.298 1.00 86.56 121 ASP A C 1
ATOM 969 O O . ASP A 1 121 ? 3.247 15.252 2.173 1.00 86.56 121 ASP A O 1
ATOM 973 N N . GLY A 1 122 ? 2.178 14.219 3.862 1.00 85.69 122 GLY A N 1
ATOM 974 C CA . GLY A 1 122 ? 0.896 14.027 3.187 1.00 85.69 122 GLY A CA 1
ATOM 975 C C . GLY A 1 122 ? 0.817 12.741 2.365 1.00 85.69 122 GLY A C 1
ATOM 976 O O . GLY A 1 122 ? -0.231 12.467 1.785 1.00 85.69 122 GLY A O 1
ATOM 977 N N . GLY A 1 123 ? 1.891 11.949 2.318 1.00 87.44 123 GLY A N 1
ATOM 978 C CA . GLY A 1 123 ? 1.928 10.676 1.615 1.00 87.44 123 GLY A CA 1
ATOM 979 C C . GLY A 1 123 ? 1.094 9.593 2.298 1.00 87.44 123 GLY A C 1
ATOM 980 O O . GLY A 1 123 ? 0.907 9.580 3.519 1.00 87.44 123 GLY A O 1
ATOM 981 N N . PHE A 1 124 ? 0.636 8.640 1.493 1.00 91.62 124 PHE A N 1
ATOM 982 C CA . PHE A 1 124 ? -0.069 7.447 1.953 1.00 91.62 124 PHE A CA 1
ATOM 983 C C . PHE A 1 124 ? 0.864 6.230 1.973 1.00 91.62 124 PHE A C 1
ATOM 985 O O . PHE A 1 124 ? 1.904 6.209 1.306 1.00 91.62 124 PHE A O 1
ATOM 992 N N . GLY A 1 125 ? 0.529 5.245 2.802 1.00 90.38 125 GLY A N 1
ATOM 993 C CA . GLY A 1 125 ? 1.266 3.987 2.937 1.00 90.38 125 GLY A CA 1
ATOM 994 C C . GLY A 1 125 ? 0.325 2.789 3.027 1.00 90.38 125 GLY A C 1
ATOM 995 O O . GLY A 1 125 ? -0.865 2.921 2.750 1.00 90.38 125 GLY A O 1
ATOM 996 N N . TYR A 1 126 ? 0.858 1.639 3.444 1.00 91.50 126 TYR A N 1
ATOM 997 C CA . TYR A 1 126 ? 0.088 0.397 3.562 1.00 91.50 126 TYR A CA 1
ATOM 998 C C . TYR A 1 126 ? -1.111 0.546 4.507 1.00 91.50 126 TYR A C 1
ATOM 1000 O O . TYR A 1 126 ? -2.228 0.257 4.096 1.00 91.50 126 TYR A O 1
ATOM 1008 N N . ASP A 1 127 ? -0.922 1.139 5.691 1.00 94.31 127 ASP A N 1
ATOM 1009 C CA . ASP A 1 127 ? -2.006 1.400 6.652 1.00 94.31 127 ASP A CA 1
ATOM 1010 C C . ASP A 1 127 ? -3.143 2.232 6.038 1.00 94.31 127 ASP A C 1
ATOM 1012 O O . ASP A 1 127 ? -4.320 1.991 6.301 1.00 94.31 127 ASP A O 1
ATOM 1016 N N . SER A 1 128 ? -2.807 3.214 5.194 1.00 94.62 128 SER A N 1
ATOM 1017 C CA . SER A 1 128 ? -3.792 4.032 4.482 1.00 94.62 128 SER A CA 1
ATOM 1018 C C . SER A 1 128 ? -4.607 3.190 3.499 1.00 94.62 128 SER A C 1
ATOM 1020 O O . SER A 1 128 ? -5.835 3.296 3.460 1.00 94.62 128 SER A O 1
ATOM 1022 N N . THR A 1 129 ? -3.922 2.371 2.700 1.00 95.62 129 THR A N 1
ATOM 1023 C CA . THR A 1 129 ? -4.535 1.535 1.665 1.00 95.62 129 THR A CA 1
ATOM 1024 C C . THR A 1 129 ? -5.390 0.434 2.274 1.00 95.62 129 THR A C 1
ATOM 1026 O O . THR A 1 129 ? -6.529 0.260 1.848 1.00 95.62 129 THR A O 1
ATOM 1029 N N . ASP A 1 130 ? -4.896 -0.268 3.293 1.00 96.19 130 ASP A N 1
ATOM 1030 C CA . ASP A 1 130 ? -5.638 -1.342 3.956 1.00 96.19 130 ASP A CA 1
ATOM 1031 C C . ASP A 1 130 ? -6.877 -0.811 4.671 1.00 96.19 130 ASP A C 1
ATOM 1033 O O . ASP A 1 130 ? -7.947 -1.416 4.573 1.00 96.19 130 ASP A O 1
ATOM 1037 N N . MET A 1 131 ? -6.775 0.366 5.298 1.00 95.12 131 MET A N 1
ATOM 1038 C CA . MET A 1 131 ? -7.921 1.041 5.904 1.00 95.12 131 MET A CA 1
ATOM 1039 C C . MET A 1 131 ? -8.974 1.424 4.855 1.00 95.12 131 MET A C 1
ATOM 1041 O O . MET A 1 131 ? -10.175 1.241 5.067 1.00 95.12 131 MET A O 1
ATOM 1045 N N . ALA A 1 132 ? -8.545 1.913 3.690 1.00 97.00 132 ALA A N 1
ATOM 1046 C CA . ALA A 1 132 ? -9.457 2.190 2.586 1.00 97.00 132 ALA A CA 1
ATOM 1047 C C . ALA A 1 132 ? -10.068 0.908 1.998 1.00 97.00 132 ALA A C 1
ATOM 1049 O O . ALA A 1 132 ? -11.256 0.889 1.673 1.00 97.00 132 ALA A O 1
ATOM 1050 N N . ALA A 1 133 ? -9.296 -0.176 1.912 1.00 97.31 133 ALA A N 1
ATOM 1051 C CA . ALA A 1 133 ? -9.751 -1.455 1.387 1.00 97.31 133 ALA A CA 1
ATOM 1052 C C . ALA A 1 133 ? -10.791 -2.121 2.294 1.00 97.31 133 ALA A C 1
ATOM 1054 O O . ALA A 1 133 ? -11.819 -2.586 1.794 1.00 97.31 133 ALA A O 1
ATOM 1055 N N . ILE A 1 134 ? -10.574 -2.146 3.614 1.00 95.88 134 ILE A N 1
ATOM 1056 C CA . ILE A 1 134 ? -11.570 -2.689 4.546 1.00 95.88 134 ILE A CA 1
ATOM 1057 C C . ILE A 1 134 ? -12.831 -1.824 4.567 1.00 95.88 134 ILE A C 1
ATOM 1059 O O . ILE A 1 134 ? -13.934 -2.364 4.506 1.00 95.88 134 ILE A O 1
ATOM 1063 N N . TRP A 1 135 ? -12.689 -0.493 4.549 1.00 96.12 135 TRP A N 1
ATOM 1064 C CA . TRP A 1 135 ? -13.832 0.411 4.448 1.00 96.12 135 TRP A CA 1
ATOM 1065 C C . TRP A 1 135 ? -14.647 0.131 3.178 1.00 96.12 135 TRP A C 1
ATOM 1067 O O . TRP A 1 135 ? -15.856 -0.074 3.254 1.00 96.12 135 TRP A O 1
ATOM 1077 N N . TYR A 1 136 ? -13.993 0.013 2.021 1.00 97.50 136 TYR A N 1
ATOM 1078 C CA . TYR A 1 136 ? -14.664 -0.289 0.757 1.00 97.50 136 TYR A CA 1
ATOM 1079 C C . TYR A 1 136 ? -15.421 -1.626 0.818 1.00 97.50 136 TYR A C 1
ATOM 1081 O O . TYR A 1 136 ? -16.593 -1.714 0.452 1.00 97.50 136 TYR A O 1
ATOM 1089 N N . ARG A 1 137 ? -14.789 -2.677 1.351 1.00 97.56 137 ARG A N 1
ATOM 1090 C CA . ARG A 1 137 ? -15.409 -4.008 1.467 1.00 97.56 137 ARG A CA 1
ATOM 1091 C C . ARG A 1 137 ? -16.623 -4.015 2.400 1.00 97.56 137 ARG A C 1
ATOM 1093 O O . ARG A 1 137 ? -17.600 -4.705 2.116 1.00 97.56 137 ARG A O 1
ATOM 1100 N N . LEU A 1 138 ? -16.588 -3.244 3.484 1.00 96.31 138 LEU A N 1
ATOM 1101 C CA . LEU A 1 138 ? -17.678 -3.191 4.461 1.00 96.31 138 LEU A CA 1
ATOM 1102 C C . LEU A 1 138 ? -18.818 -2.255 4.047 1.00 96.31 138 LEU A C 1
ATOM 1104 O O . LEU A 1 138 ? -19.980 -2.581 4.270 1.00 96.31 138 LEU A O 1
ATOM 1108 N N . PHE A 1 139 ? -18.514 -1.101 3.455 1.00 95.06 139 PHE A N 1
ATOM 1109 C CA . PHE A 1 139 ? -19.515 -0.060 3.203 1.00 95.06 139 PHE A CA 1
ATOM 1110 C C . PHE A 1 139 ? -20.017 -0.036 1.755 1.00 95.06 139 PHE A C 1
ATOM 1112 O O . PHE A 1 139 ? -21.217 0.151 1.543 1.00 95.06 139 PHE A O 1
ATOM 1119 N N . GLU A 1 140 ? -19.143 -0.288 0.776 1.00 95.56 140 GLU A N 1
ATOM 1120 C CA . GLU A 1 140 ? -19.516 -0.323 -0.646 1.00 95.56 140 GLU A CA 1
ATOM 1121 C C . GLU A 1 140 ? -19.967 -1.726 -1.061 1.00 95.56 140 GLU A C 1
ATOM 1123 O O . GLU A 1 140 ? -21.085 -1.902 -1.548 1.00 95.56 140 GLU A O 1
ATOM 1128 N N . LEU A 1 141 ? -19.138 -2.747 -0.803 1.00 96.69 141 LEU A N 1
ATOM 1129 C CA . LEU A 1 141 ? -19.488 -4.136 -1.134 1.00 96.69 141 LEU A CA 1
ATOM 1130 C C . LEU A 1 141 ? -20.464 -4.763 -0.135 1.00 96.69 141 LEU A C 1
ATOM 1132 O O . LEU A 1 141 ? -21.118 -5.749 -0.471 1.00 96.69 141 LEU A O 1
ATOM 1136 N N . LYS A 1 142 ? -20.573 -4.194 1.074 1.00 97.62 142 LYS A N 1
ATOM 1137 C CA . LYS A 1 142 ? -21.439 -4.690 2.157 1.00 97.62 142 LYS A CA 1
ATOM 1138 C C . LYS A 1 142 ? -21.191 -6.162 2.477 1.00 97.62 142 LYS A C 1
ATOM 1140 O O . LYS A 1 142 ? -22.129 -6.928 2.677 1.00 97.62 142 LYS A O 1
ATOM 1145 N N . ALA A 1 143 ? -19.920 -6.555 2.488 1.00 97.62 143 ALA A N 1
ATOM 1146 C CA . ALA A 1 143 ? -19.532 -7.917 2.803 1.00 97.62 143 ALA A CA 1
ATOM 1147 C C . ALA A 1 143 ? -19.870 -8.245 4.264 1.00 97.62 143 ALA A C 1
ATOM 1149 O O . ALA A 1 143 ? -19.444 -7.539 5.177 1.00 97.62 143 ALA A O 1
ATOM 1150 N N . ASP A 1 144 ? -20.580 -9.352 4.485 1.00 97.62 144 ASP A N 1
ATOM 1151 C CA . ASP A 1 144 ? -20.829 -9.873 5.833 1.00 97.62 144 ASP A CA 1
ATOM 1152 C C . ASP A 1 144 ? -19.550 -10.451 6.465 1.00 97.62 144 ASP A C 1
ATOM 1154 O O . ASP A 1 144 ? -19.374 -10.419 7.681 1.00 97.62 144 ASP A O 1
ATOM 1158 N N . TRP A 1 145 ? -18.658 -10.997 5.629 1.00 96.88 145 TRP A N 1
ATOM 1159 C CA . TRP A 1 145 ? -17.399 -11.618 6.035 1.00 96.88 145 TRP A CA 1
ATOM 1160 C C . TRP A 1 145 ? -16.270 -11.185 5.105 1.00 96.88 145 TRP A C 1
ATOM 1162 O O . TRP A 1 145 ? -16.386 -11.280 3.883 1.00 96.88 145 TRP A O 1
ATOM 1172 N N . VAL A 1 146 ? -15.149 -10.771 5.695 1.00 96.62 146 VAL A N 1
ATOM 1173 C CA . VAL A 1 146 ? -13.907 -10.465 4.979 1.00 96.62 146 VAL A CA 1
ATOM 1174 C C . VAL A 1 146 ? -12.799 -11.326 5.573 1.00 96.62 146 VAL A C 1
ATOM 1176 O O . VAL A 1 146 ? -12.524 -11.247 6.766 1.00 96.62 146 VAL A O 1
ATOM 1179 N N . VAL A 1 147 ? -12.177 -12.167 4.745 1.00 96.31 147 VAL A N 1
ATOM 1180 C CA . VAL A 1 147 ? -11.102 -13.076 5.168 1.00 96.31 147 VAL A CA 1
ATOM 1181 C C . VAL A 1 147 ? -9.793 -12.626 4.533 1.00 96.31 147 VAL A C 1
ATOM 1183 O O . VAL A 1 147 ? -9.676 -12.587 3.309 1.00 96.31 147 VAL A O 1
ATOM 1186 N N . TYR A 1 148 ? -8.806 -12.306 5.367 1.00 95.75 148 TYR A N 1
ATOM 1187 C CA . TYR A 1 148 ? -7.460 -11.945 4.932 1.00 95.75 148 TYR 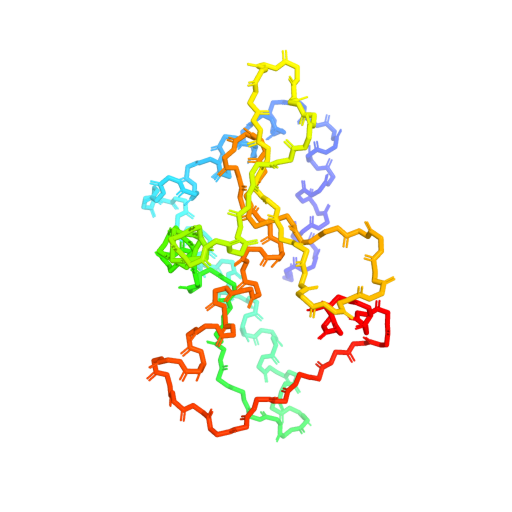A CA 1
ATOM 1188 C C . TYR A 1 148 ? -6.555 -13.173 4.987 1.00 95.75 148 TYR A C 1
ATOM 1190 O O . TYR A 1 148 ? -6.329 -13.746 6.051 1.00 95.75 148 TYR A O 1
ATOM 1198 N N . VAL A 1 149 ? -6.038 -13.583 3.829 1.00 95.94 149 VAL A N 1
ATOM 1199 C CA . VAL A 1 149 ? -5.049 -14.661 3.720 1.00 95.94 149 VAL A CA 1
ATOM 1200 C C . VAL A 1 149 ? -3.693 -14.021 3.457 1.00 95.94 149 VAL A C 1
ATOM 1202 O O . VAL A 1 149 ? -3.399 -13.612 2.338 1.00 95.94 149 VAL A O 1
ATOM 1205 N N . THR A 1 150 ? -2.889 -13.910 4.509 1.00 95.06 150 THR A N 1
ATOM 1206 C CA . THR A 1 150 ? -1.552 -13.306 4.488 1.00 95.06 150 THR A CA 1
ATOM 1207 C C . THR A 1 150 ? -0.577 -14.149 5.313 1.00 95.06 150 THR A C 1
ATOM 1209 O O . THR A 1 150 ? -0.972 -15.138 5.937 1.00 95.06 150 THR A O 1
ATOM 1212 N N . ASP A 1 151 ? 0.708 -13.803 5.292 1.00 94.88 151 ASP A N 1
ATOM 1213 C CA . ASP A 1 151 ? 1.709 -14.477 6.110 1.00 94.88 151 ASP A CA 1
ATOM 1214 C C . ASP A 1 151 ? 1.577 -14.113 7.602 1.00 94.88 151 ASP A C 1
ATOM 1216 O O . ASP A 1 151 ? 1.058 -13.060 7.972 1.00 94.88 151 ASP A O 1
ATOM 1220 N N . ALA A 1 152 ? 2.072 -14.985 8.485 1.00 92.38 152 ALA A N 1
ATOM 1221 C CA . ALA A 1 152 ? 1.938 -14.812 9.933 1.00 92.38 152 ALA A CA 1
ATOM 1222 C C . ALA A 1 152 ? 2.651 -13.560 10.486 1.00 92.38 152 ALA A C 1
ATOM 1224 O O . ALA A 1 152 ? 2.287 -13.074 11.556 1.00 92.38 152 ALA A O 1
ATOM 1225 N N . GLY A 1 153 ? 3.648 -13.023 9.778 1.00 91.06 153 GLY A N 1
ATOM 1226 C CA . GLY A 1 153 ? 4.343 -11.790 10.145 1.00 91.06 153 GLY A CA 1
ATOM 1227 C C . GLY A 1 153 ? 3.466 -10.542 10.035 1.00 91.06 153 GLY A C 1
ATOM 1228 O O . GLY A 1 153 ? 3.735 -9.562 10.725 1.00 91.06 153 GLY A O 1
ATOM 1229 N N . GLN A 1 154 ? 2.392 -10.592 9.242 1.00 90.94 154 GLN A N 1
ATOM 1230 C CA . GLN A 1 154 ? 1.390 -9.527 9.137 1.00 90.94 154 GLN A CA 1
ATOM 1231 C C . GLN A 1 154 ? 0.296 -9.623 10.211 1.00 90.94 154 GLN A C 1
ATOM 1233 O O . GLN A 1 154 ? -0.549 -8.738 10.291 1.00 90.94 154 GLN A O 1
ATOM 1238 N N . GLY A 1 155 ? 0.308 -10.659 11.060 1.00 87.50 155 GLY A N 1
ATOM 1239 C CA . GLY A 1 155 ? -0.671 -10.830 12.141 1.00 87.50 155 GLY A CA 1
ATOM 1240 C C . GLY A 1 155 ? -0.845 -9.570 13.001 1.00 87.50 155 GLY A C 1
ATOM 1241 O O . GLY A 1 155 ? -1.955 -9.055 13.071 1.00 87.50 155 GLY A O 1
ATOM 1242 N N . PRO A 1 156 ? 0.239 -8.983 13.550 1.00 87.31 156 PRO A N 1
ATOM 1243 C CA . PRO A 1 156 ? 0.137 -7.765 14.353 1.00 87.31 156 PRO A CA 1
ATOM 1244 C C . PRO A 1 156 ? -0.447 -6.550 13.622 1.00 87.31 156 PRO A C 1
ATOM 1246 O O . PRO A 1 156 ? -0.971 -5.663 14.282 1.00 87.31 156 PRO A O 1
ATOM 1249 N N . HIS A 1 157 ? -0.323 -6.482 12.291 1.00 89.69 157 HIS A N 1
ATOM 1250 C CA . HIS A 1 157 ? -0.887 -5.399 11.477 1.00 89.69 157 HIS A CA 1
ATOM 1251 C C . HIS A 1 157 ? -2.400 -5.546 11.309 1.00 89.69 157 HIS A C 1
ATOM 1253 O O . HIS A 1 157 ? -3.118 -4.561 11.403 1.00 89.69 157 HIS A O 1
ATOM 1259 N N . PHE A 1 158 ? -2.890 -6.771 11.103 1.00 88.88 158 PHE A N 1
ATOM 1260 C CA . PHE A 1 158 ? -4.323 -7.042 10.935 1.00 88.88 158 PHE A CA 1
ATOM 1261 C C . PHE A 1 158 ? -5.084 -7.246 12.256 1.00 88.88 158 PHE A C 1
ATOM 1263 O O . PHE A 1 158 ? -6.313 -7.218 12.248 1.00 88.88 158 PHE A O 1
ATOM 1270 N N . ASP A 1 159 ? -4.376 -7.450 13.371 1.00 85.38 159 ASP A N 1
ATOM 1271 C CA . ASP A 1 159 ? -4.951 -7.474 14.724 1.00 85.38 159 ASP A CA 1
ATOM 1272 C C . ASP A 1 159 ? -5.248 -6.060 15.278 1.00 85.38 159 ASP A C 1
ATOM 1274 O O . ASP A 1 159 ? -6.014 -5.932 16.239 1.00 85.38 159 ASP A O 1
ATOM 1278 N N . LEU A 1 160 ? -4.627 -5.019 14.699 1.00 78.19 160 LEU A N 1
ATOM 1279 C CA . LEU A 1 160 ? -4.843 -3.596 15.006 1.00 78.19 160 LEU A CA 1
ATOM 1280 C C . LEU A 1 160 ? -6.190 -3.101 14.458 1.00 78.19 160 LEU A C 1
ATOM 1282 O O . LEU A 1 160 ? -6.952 -2.511 15.260 1.00 78.19 160 LEU A O 1
#

Foldseek 3Di:
DLVVVVVVLVVCCVVPPVSVVVVVVLVVCVLVPPPVSVVVVVVSVVVVCVVVVVVCVVVVHDDDDDDLVNLSVVLVVLLVVCVVVPQWDWDPDAPPVRFTFIWGDPVPDPDPDTQGLAHSVRDGDPSSSVSSVVCCCCPVVVDPDDDDDDDPVCVSVVVD

pLDDT: mean 92.84, std 3.96, range [78.19, 98.0]

Radius of gyration: 18.81 Å; chains: 1; bounding box: 46×45×44 Å

Secondary structure (DSSP, 8-state):
-HHHHHHHHHHHHHH-HHHHHHHHHHHHHHHTT-HHHHHHHHHHHHHHHHHHHHHHHHTT-------GGGGGGTHHHHHHHHHHTT-EEEEEEE-TTS-EEEEE--TT---SSPEEEE-TTS---HHHHHHHHHHIIIIIS--S-------GGGHHHH--

Sequence (160 aa):
DLQQFYRDAKKVFDDDEAFKKVAHDEVVKLQGGDGSSRYAWGQICDVSRCEFEKIYSRLEVKLEEVGESFYNEYIPGVVRHLQEIGLAKNADEPDSAGRYAKIIFPPGSKHENPLIVTKSDGGFGYDSTDMAAIWYRLFELKADWVVYVTDAGQGPHFDL